Protein AF-A0A957ZHI7-F1 (afdb_monomer)

Sequence (150 aa):
YVQADDNAMVMLQFANGAQGLIHASTVAREATPFGQIHELDLHGDGGTLHARVDWASEQRVYGARAGDNALHDLPIPDDIWNGARHDTVHNTYRDVFRTQETMTRQWVSAIARGEPVRPDFADGATIQRVMDAAKLSHATRRWVAVDEIG

pLDDT: mean 95.57, std 3.26, range [71.62, 98.5]

Foldseek 3Di:
DPDDDQKDWDWDQDPVRDIDIDIDGNPPADPAPVRDKDKDWDDDPQWIWIFIDSLWADGFIWIDGVPDPDIGTDDDDVVVQVPQDVPGSPSSVCCCVPPDCDDPNVVVVCVVVVHDDPPDVVVVVLVVLVVVQRVVCVVVVDHGDSVVRD

Secondary structure (DSSP, 8-state):
-PPPPSEEEEEEE-TTS-EEEEEEESSS---STTS--EEEEEEETTEEEEEEE-SSS-EEEEEEETT-SS-EE-PPPHHHHTT---SSHHHHHHHHHHHSS-HHHHHHHHHHHT---SS-HHHHHHHHHHHHHHHHHHHHTS---GGG--

Radius of gyration: 18.81 Å; Cα contacts (8 Å, |Δi|>4): 178; chains: 1; bounding box: 40×46×45 Å

Nearest PDB structures (foldseek):
  8hq2-assembly2_E  TM=4.585E-01  e=2.453E+00  Homo sapiens
  3qqz-assembly1_A  TM=3.579E-01  e=2.933E+00  Escherichia coli ABU 83972
  5y2z-assembly3_F  TM=4.310E-01  e=5.641E+00  Homo sapiens
  3g0d-assembly1_B  TM=3.462E-01  e=5.987E+00  Homo sapiens

Structure (mmCIF, N/CA/C/O backbone):
data_AF-A0A957ZHI7-F1
#
_entry.id   AF-A0A957ZHI7-F1
#
loop_
_atom_site.group_PDB
_atom_site.id
_atom_site.type_symbol
_atom_site.label_atom_id
_atom_site.label_alt_id
_atom_site.label_comp_id
_atom_site.label_asym_id
_atom_site.label_entity_id
_atom_site.label_seq_id
_atom_site.pdbx_PDB_ins_code
_atom_site.Cartn_x
_atom_site.Cartn_y
_atom_site.Cartn_z
_atom_site.occupancy
_atom_site.B_iso_or_equiv
_atom_site.auth_seq_id
_atom_site.auth_comp_id
_atom_site.auth_asym_id
_atom_site.auth_atom_id
_atom_site.pdbx_PDB_model_num
ATOM 1 N N . TYR A 1 1 ? 4.126 17.158 22.376 1.00 71.62 1 TYR A N 1
ATOM 2 C CA . TYR A 1 1 ? 3.661 16.209 21.346 1.00 71.62 1 TYR A CA 1
ATOM 3 C C . TYR A 1 1 ? 3.166 14.962 22.061 1.00 71.62 1 TYR A C 1
ATOM 5 O O . TYR A 1 1 ? 3.742 14.633 23.092 1.00 71.62 1 TYR A O 1
ATOM 13 N N . VAL A 1 2 ? 2.086 14.335 21.590 1.00 84.50 2 VAL A N 1
ATOM 14 C CA . VAL A 1 2 ? 1.615 13.057 22.150 1.00 84.50 2 VAL A CA 1
ATOM 15 C C . VAL A 1 2 ? 2.526 11.966 21.605 1.00 84.50 2 VAL A C 1
ATOM 17 O O . VAL A 1 2 ? 2.659 11.860 20.392 1.00 84.50 2 VAL A O 1
ATOM 20 N N . GLN A 1 3 ? 3.184 11.207 22.480 1.00 87.06 3 GLN A N 1
ATOM 21 C CA . GLN A 1 3 ? 4.050 10.110 22.053 1.00 87.06 3 GLN A CA 1
ATOM 22 C C . GLN A 1 3 ? 3.232 9.086 21.252 1.00 87.06 3 GLN A C 1
ATOM 24 O O . GLN A 1 3 ? 2.156 8.682 21.688 1.00 87.06 3 GLN A O 1
ATOM 29 N N . ALA A 1 4 ? 3.740 8.720 20.077 1.00 89.00 4 ALA A N 1
ATOM 30 C CA . ALA A 1 4 ? 3.180 7.681 19.220 1.00 89.00 4 ALA A CA 1
ATOM 31 C C . ALA A 1 4 ? 4.026 6.403 19.329 1.00 89.00 4 ALA A C 1
ATOM 33 O O . ALA A 1 4 ? 5.108 6.429 19.919 1.00 89.00 4 ALA A O 1
ATOM 34 N N . ASP A 1 5 ? 3.528 5.307 18.763 1.00 92.56 5 ASP A N 1
ATOM 35 C CA . ASP A 1 5 ? 4.241 4.033 18.736 1.00 92.56 5 ASP A CA 1
ATOM 36 C C . ASP A 1 5 ? 5.454 4.089 17.793 1.00 92.56 5 ASP A C 1
ATOM 38 O O . ASP A 1 5 ? 5.367 4.600 16.675 1.00 92.56 5 ASP A O 1
ATOM 42 N N . ASP A 1 6 ? 6.579 3.517 18.227 1.00 96.06 6 ASP A N 1
ATOM 43 C CA . ASP A 1 6 ? 7.786 3.367 17.400 1.00 96.06 6 ASP A CA 1
ATOM 44 C C . ASP A 1 6 ? 7.689 2.164 16.442 1.00 96.06 6 ASP A C 1
ATOM 46 O O . ASP A 1 6 ? 8.387 2.088 15.429 1.00 96.06 6 ASP A O 1
ATOM 50 N N . ASN A 1 7 ? 6.840 1.188 16.778 1.00 96.19 7 ASN A N 1
ATOM 51 C CA . ASN A 1 7 ? 6.574 -0.003 15.978 1.00 96.19 7 ASN A CA 1
ATOM 52 C C . ASN A 1 7 ? 5.142 -0.504 16.198 1.00 96.19 7 ASN A C 1
ATOM 54 O O . ASN A 1 7 ? 4.578 -0.331 17.278 1.00 96.19 7 ASN A O 1
ATOM 58 N N . ALA A 1 8 ? 4.582 -1.168 15.191 1.00 96.94 8 ALA A N 1
ATOM 59 C CA . ALA A 1 8 ? 3.291 -1.833 15.281 1.00 96.94 8 ALA A CA 1
ATOM 60 C C . ALA A 1 8 ? 3.287 -3.125 14.459 1.00 96.94 8 ALA A C 1
ATOM 62 O O . ALA A 1 8 ? 3.727 -3.140 13.310 1.00 96.94 8 ALA A O 1
ATOM 63 N N . MET A 1 9 ? 2.740 -4.192 15.043 1.00 97.94 9 MET A N 1
ATOM 64 C CA . MET A 1 9 ? 2.454 -5.460 14.371 1.00 97.94 9 MET A CA 1
ATOM 65 C C . MET A 1 9 ? 0.958 -5.741 14.480 1.00 97.94 9 MET A C 1
ATOM 67 O O . MET A 1 9 ? 0.426 -5.859 15.585 1.00 97.94 9 MET A O 1
ATOM 71 N N . VAL A 1 10 ? 0.278 -5.845 13.343 1.00 98.12 10 VAL A N 1
ATOM 72 C CA . VAL A 1 10 ? -1.173 -6.042 13.278 1.00 98.12 10 VAL A CA 1
ATOM 73 C C . VAL A 1 10 ? -1.471 -7.303 12.483 1.00 98.12 10 VAL A C 1
ATOM 75 O O . VAL A 1 10 ? -1.182 -7.372 11.291 1.00 98.12 10 VAL A O 1
ATOM 78 N N . MET A 1 11 ? -2.063 -8.297 13.144 1.00 98.31 11 MET A N 1
ATOM 79 C CA . MET A 1 11 ? -2.622 -9.471 12.473 1.00 98.31 11 MET A CA 1
ATOM 80 C C . MET A 1 11 ? -4.047 -9.174 12.013 1.00 98.31 11 MET A C 1
ATOM 82 O O . MET A 1 11 ? -4.827 -8.564 12.744 1.00 98.31 11 MET A O 1
ATOM 86 N N . LEU A 1 12 ? -4.386 -9.625 10.811 1.00 97.31 12 LEU A N 1
ATOM 87 C CA . LEU A 1 12 ? -5.651 -9.334 10.149 1.00 97.31 12 LEU A CA 1
ATOM 88 C C . LEU A 1 12 ? -6.290 -10.615 9.620 1.00 97.31 12 LEU A C 1
ATOM 90 O O . LEU A 1 12 ? -5.598 -11.523 9.155 1.00 97.31 12 LEU A O 1
ATOM 94 N N . GLN A 1 13 ? -7.620 -10.637 9.622 1.00 98.12 13 GLN A N 1
ATOM 95 C CA . GLN A 1 13 ? -8.411 -11.536 8.793 1.00 98.12 13 GLN A CA 1
ATOM 96 C C . GLN A 1 13 ? -9.209 -10.689 7.802 1.00 98.12 13 GLN A C 1
ATOM 98 O O . GLN A 1 13 ? -9.976 -9.812 8.194 1.00 98.12 13 GLN A O 1
ATOM 103 N N . PHE A 1 14 ? -8.999 -10.932 6.514 1.00 97.25 14 PHE A N 1
ATOM 104 C CA . PHE A 1 14 ? -9.717 -10.259 5.442 1.00 97.25 14 PHE A CA 1
ATOM 105 C C . PHE A 1 14 ? -11.123 -10.849 5.291 1.00 97.25 14 PHE A C 1
ATOM 107 O O . PHE A 1 14 ? -11.353 -12.024 5.576 1.00 97.25 14 PHE A O 1
ATOM 114 N N . ALA A 1 15 ? -12.063 -10.056 4.770 1.00 96.88 15 ALA A N 1
ATOM 115 C CA . ALA A 1 15 ? -13.446 -10.491 4.550 1.00 96.88 15 ALA A CA 1
ATOM 116 C C . ALA A 1 15 ? -13.567 -11.717 3.619 1.00 96.88 15 ALA A C 1
ATOM 118 O O . ALA A 1 15 ? -14.525 -12.476 3.716 1.00 96.88 15 ALA A O 1
ATOM 119 N N . ASN A 1 16 ? -12.584 -11.934 2.738 1.00 97.00 16 ASN A N 1
ATOM 120 C CA . ASN A 1 16 ? -12.505 -13.104 1.858 1.00 97.00 16 ASN A CA 1
ATOM 121 C C . ASN A 1 16 ? -11.892 -14.352 2.532 1.00 97.00 16 ASN A C 1
ATOM 123 O O . ASN A 1 16 ? -11.690 -15.362 1.864 1.00 97.00 16 ASN A O 1
ATOM 127 N N . GLY A 1 17 ? -11.567 -14.287 3.826 1.00 97.44 17 GLY A N 1
ATOM 128 C CA . GLY A 1 17 ? -10.981 -15.382 4.599 1.00 97.44 17 GLY A CA 1
ATOM 129 C C . GLY A 1 17 ? -9.451 -15.438 4.592 1.00 97.44 17 GLY A C 1
ATOM 130 O O . GLY A 1 17 ? -8.892 -16.200 5.381 1.00 97.44 17 GLY A O 1
ATOM 131 N N . ALA A 1 18 ? -8.768 -14.629 3.773 1.00 98.19 18 ALA A N 1
ATOM 132 C CA . ALA A 1 18 ? -7.311 -14.534 3.814 1.00 98.19 18 ALA A CA 1
ATOM 133 C C . ALA A 1 18 ? -6.831 -13.989 5.170 1.00 98.19 18 ALA A C 1
ATOM 135 O O . ALA A 1 18 ? -7.549 -13.267 5.866 1.00 98.19 18 ALA A O 1
ATOM 136 N N . GLN A 1 19 ? -5.595 -14.311 5.535 1.00 98.25 19 GLN A N 1
ATOM 137 C CA . GLN A 1 19 ? -4.944 -13.811 6.745 1.00 98.25 19 GLN A CA 1
ATOM 138 C C . GLN A 1 19 ? -3.757 -12.932 6.363 1.00 98.25 19 GLN A C 1
ATOM 140 O O . GLN A 1 19 ? -3.154 -13.127 5.309 1.00 98.25 19 GLN A O 1
ATOM 145 N N . GLY A 1 20 ? -3.426 -11.962 7.210 1.00 97.88 20 GLY A N 1
ATOM 146 C CA . GLY A 1 20 ? -2.312 -11.054 6.958 1.00 97.88 20 GLY A CA 1
ATOM 147 C C . GLY A 1 20 ? -1.620 -10.583 8.226 1.00 97.88 20 GLY A C 1
ATOM 148 O O . GLY A 1 20 ? -2.182 -10.636 9.320 1.00 97.88 20 GLY A O 1
ATOM 149 N N . LEU A 1 21 ? -0.398 -10.089 8.043 1.00 98.19 21 LEU A N 1
ATOM 150 C CA . LEU A 1 21 ? 0.387 -9.381 9.043 1.00 98.19 21 LEU A CA 1
ATOM 151 C C . LEU A 1 21 ? 0.873 -8.073 8.419 1.00 98.19 21 LEU A C 1
ATOM 153 O O . LEU A 1 21 ? 1.478 -8.085 7.351 1.00 98.19 21 LEU A O 1
ATOM 157 N N . ILE A 1 22 ? 0.636 -6.960 9.102 1.00 97.81 22 ILE A N 1
ATOM 158 C CA . ILE A 1 22 ? 1.257 -5.675 8.785 1.00 97.81 22 ILE A CA 1
ATOM 159 C C . ILE A 1 22 ? 2.268 -5.375 9.883 1.00 97.81 22 ILE A C 1
ATOM 161 O O . ILE A 1 22 ? 1.916 -5.387 11.062 1.00 97.81 22 ILE A O 1
ATOM 165 N N . HIS A 1 23 ? 3.508 -5.090 9.496 1.00 97.69 23 HIS A N 1
ATOM 166 C CA . HIS A 1 23 ? 4.543 -4.603 10.396 1.00 97.69 23 HIS A CA 1
ATOM 167 C C . HIS A 1 23 ? 5.057 -3.257 9.892 1.00 97.69 23 HIS A C 1
ATOM 169 O O . HIS A 1 23 ? 5.464 -3.134 8.739 1.00 97.69 23 HIS A O 1
ATOM 175 N N . ALA A 1 24 ? 5.032 -2.255 10.764 1.00 96.88 24 ALA A N 1
ATOM 176 C CA . ALA A 1 24 ? 5.607 -0.943 10.510 1.00 96.88 24 ALA A CA 1
ATOM 177 C C . ALA A 1 24 ? 6.515 -0.561 11.678 1.00 96.88 24 ALA A C 1
ATOM 179 O O . ALA A 1 24 ? 6.163 -0.785 12.836 1.00 96.88 24 ALA A O 1
ATOM 180 N N . SER A 1 25 ? 7.678 0.014 11.380 1.00 96.81 25 SER A N 1
ATOM 181 C CA . SER A 1 25 ? 8.644 0.435 12.392 1.00 96.81 25 SER A CA 1
ATOM 182 C C . SER A 1 25 ? 9.405 1.669 11.932 1.00 96.81 25 SER A C 1
ATOM 184 O O . SER A 1 25 ? 9.838 1.744 10.785 1.00 96.81 25 SER A O 1
ATOM 186 N N . THR A 1 26 ? 9.585 2.625 12.840 1.00 94.94 26 THR A N 1
ATOM 187 C CA . THR A 1 26 ? 10.425 3.819 12.648 1.00 94.94 26 THR A CA 1
ATOM 188 C C . THR A 1 26 ? 11.804 3.666 13.294 1.00 94.94 26 THR A C 1
ATOM 190 O O . THR A 1 26 ? 12.656 4.542 13.159 1.00 94.94 26 THR A O 1
ATOM 193 N N . VAL A 1 27 ? 12.035 2.546 13.989 1.00 95.44 27 VAL A N 1
ATOM 194 C CA . VAL A 1 27 ? 13.269 2.245 14.736 1.00 95.44 27 VAL A CA 1
ATOM 195 C C . VAL A 1 27 ? 14.028 1.037 14.185 1.00 95.44 27 VAL A C 1
ATOM 197 O O . VAL A 1 27 ? 15.156 0.771 14.605 1.00 95.44 27 VAL A O 1
ATOM 200 N N . ALA A 1 28 ? 13.444 0.308 13.231 1.00 95.06 28 ALA A N 1
ATOM 201 C CA . ALA A 1 28 ? 14.147 -0.713 12.466 1.00 95.06 28 ALA A CA 1
ATOM 202 C C . ALA A 1 28 ? 15.102 -0.035 11.472 1.00 95.06 28 ALA A C 1
ATOM 204 O O . ALA A 1 28 ? 14.678 0.674 10.563 1.00 95.06 28 ALA A O 1
ATOM 205 N N . ARG A 1 29 ? 16.410 -0.219 11.676 1.00 94.25 29 ARG A N 1
ATOM 206 C CA . ARG A 1 29 ? 17.436 0.406 10.839 1.00 94.25 29 ARG A CA 1
ATOM 207 C C . ARG A 1 29 ? 17.601 -0.352 9.529 1.00 94.25 29 ARG A C 1
ATOM 209 O O . ARG A 1 29 ? 18.071 -1.486 9.542 1.00 94.25 29 ARG A O 1
ATOM 216 N N . GLU A 1 30 ? 17.412 0.356 8.424 1.00 95.19 30 GLU A N 1
ATOM 217 C CA . GLU A 1 30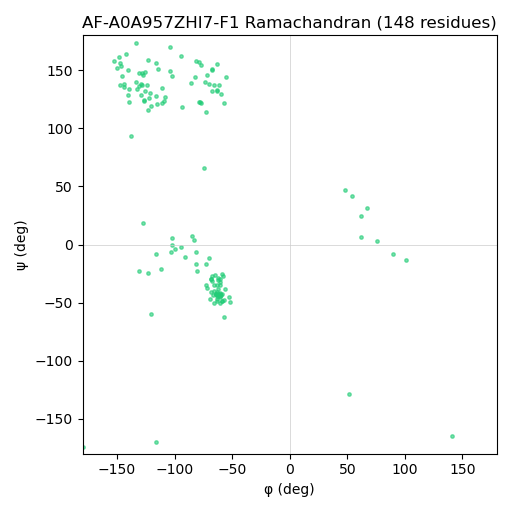 ? 17.767 -0.122 7.092 1.00 95.19 30 GLU A CA 1
ATOM 218 C C . GLU A 1 30 ? 19.066 0.504 6.582 1.00 95.19 30 GLU A C 1
ATOM 220 O O . GLU A 1 30 ? 19.390 1.659 6.867 1.00 95.19 30 GLU A O 1
ATOM 225 N N . ALA A 1 31 ? 19.842 -0.278 5.832 1.00 92.69 31 ALA A N 1
ATOM 226 C CA . ALA A 1 31 ? 21.116 0.162 5.255 1.00 92.69 31 ALA A CA 1
ATOM 227 C C . ALA A 1 31 ? 20.952 0.890 3.906 1.00 92.69 31 ALA A C 1
ATOM 229 O O . ALA A 1 31 ? 21.943 1.171 3.232 1.00 92.69 31 ALA A O 1
ATOM 230 N N . THR A 1 32 ? 19.715 1.175 3.497 1.00 93.50 32 THR A N 1
ATOM 231 C CA . THR A 1 32 ? 19.398 1.807 2.213 1.00 93.50 32 THR A CA 1
ATOM 232 C C . THR A 1 32 ? 19.649 3.316 2.263 1.00 93.50 32 THR A C 1
ATOM 234 O O . THR A 1 32 ? 19.621 3.907 3.346 1.00 93.50 32 THR A O 1
ATOM 237 N N . PRO A 1 33 ? 19.863 3.993 1.118 1.00 92.38 33 PRO A N 1
ATOM 238 C CA . PRO A 1 33 ? 20.095 5.441 1.094 1.00 92.38 33 PRO A CA 1
ATOM 239 C C . PRO A 1 33 ? 18.972 6.281 1.721 1.00 92.38 33 PRO A C 1
ATOM 241 O O . PRO A 1 33 ? 19.237 7.375 2.214 1.00 92.38 33 PRO A O 1
ATOM 244 N N . PHE A 1 34 ? 17.736 5.772 1.722 1.00 91.19 34 PHE A N 1
ATOM 245 C CA . PHE A 1 34 ? 16.583 6.419 2.356 1.00 91.19 34 PHE A CA 1
ATOM 246 C C . PHE A 1 34 ? 16.312 5.931 3.786 1.00 91.19 34 PHE A C 1
ATOM 248 O O . PHE A 1 34 ? 15.392 6.434 4.423 1.00 91.19 34 PHE A O 1
ATOM 255 N N . GLY A 1 35 ? 17.082 4.963 4.297 1.00 94.31 35 GLY A N 1
ATOM 256 C CA . GLY A 1 35 ? 16.868 4.379 5.623 1.00 94.31 35 GLY A CA 1
ATOM 257 C C . GLY A 1 35 ? 15.516 3.675 5.773 1.00 94.31 35 GLY A C 1
ATOM 258 O O . GLY A 1 35 ? 15.017 3.568 6.888 1.00 94.31 35 GLY A O 1
ATOM 259 N N . GLN A 1 36 ? 14.921 3.224 4.665 1.00 94.62 36 GLN A N 1
ATOM 260 C CA . GLN A 1 36 ? 13.610 2.576 4.626 1.00 94.62 36 GLN A CA 1
ATOM 261 C C . GLN A 1 36 ? 13.555 1.502 3.539 1.00 94.62 36 GLN A C 1
ATOM 263 O O . GLN A 1 36 ? 14.263 1.591 2.529 1.00 94.62 36 GLN A O 1
ATOM 268 N N . ILE A 1 37 ? 12.679 0.520 3.745 1.00 96.62 37 ILE A N 1
ATOM 269 C CA . ILE A 1 37 ? 12.325 -0.531 2.789 1.00 96.62 37 ILE A CA 1
ATOM 270 C C . ILE A 1 37 ? 10.843 -0.834 2.958 1.00 96.62 37 ILE A C 1
ATOM 272 O O . ILE A 1 37 ? 10.358 -0.906 4.086 1.00 96.62 37 ILE A O 1
ATOM 276 N N . HIS A 1 38 ? 10.130 -1.013 1.848 1.00 97.12 38 HIS A N 1
ATOM 277 C CA . HIS A 1 38 ? 8.786 -1.583 1.866 1.00 97.12 38 HIS A CA 1
ATOM 278 C C . HIS A 1 38 ? 8.811 -2.964 1.220 1.00 97.12 38 HIS A C 1
ATOM 280 O O . HIS A 1 38 ? 9.380 -3.134 0.138 1.00 97.12 38 HIS A O 1
ATOM 286 N N . GLU A 1 39 ? 8.158 -3.918 1.876 1.00 97.88 39 GLU A N 1
ATOM 287 C CA . GLU A 1 39 ? 8.018 -5.292 1.406 1.00 97.88 39 GLU A CA 1
ATOM 288 C C . GLU A 1 39 ? 6.555 -5.722 1.432 1.00 97.88 39 GLU A C 1
ATOM 290 O O . GLU A 1 39 ? 5.775 -5.283 2.281 1.00 97.88 39 GLU A O 1
ATOM 295 N N . LEU A 1 40 ? 6.190 -6.576 0.483 1.00 97.94 40 LEU A N 1
ATOM 296 C CA . LEU A 1 40 ? 4.882 -7.204 0.394 1.00 97.94 40 LEU A CA 1
ATOM 297 C C . LEU A 1 40 ? 5.071 -8.657 -0.023 1.00 97.94 40 LEU A C 1
ATOM 299 O O . LEU A 1 40 ? 5.578 -8.913 -1.113 1.00 97.94 40 LEU A O 1
ATOM 303 N N . ASP A 1 41 ? 4.568 -9.571 0.798 1.00 98.31 41 ASP A N 1
ATOM 304 C CA . ASP A 1 41 ? 4.547 -11.000 0.509 1.00 98.31 41 ASP A CA 1
ATOM 305 C C . ASP A 1 41 ? 3.100 -11.485 0.400 1.00 98.31 41 ASP A C 1
ATOM 307 O O . ASP A 1 41 ? 2.275 -11.251 1.286 1.00 98.31 41 ASP A O 1
ATOM 311 N N . LEU A 1 42 ? 2.783 -12.167 -0.699 1.00 98.19 42 LEU A N 1
ATOM 312 C CA . LEU A 1 42 ? 1.473 -12.745 -0.974 1.00 98.19 42 LEU A CA 1
ATOM 313 C C . LEU A 1 42 ? 1.623 -14.232 -1.274 1.00 98.19 42 LEU A C 1
ATOM 315 O O . LEU A 1 42 ? 2.427 -14.638 -2.113 1.00 98.19 42 LEU A O 1
ATOM 319 N N . HIS A 1 43 ? 0.792 -15.040 -0.623 1.00 98.12 43 HIS A N 1
ATOM 320 C CA . HIS A 1 43 ? 0.779 -16.488 -0.778 1.00 98.12 43 HIS A CA 1
ATOM 321 C C . HIS A 1 43 ? -0.634 -16.946 -1.126 1.00 98.12 43 HIS A C 1
ATOM 323 O O . HIS A 1 43 ? -1.583 -16.666 -0.393 1.00 98.12 43 HIS A O 1
ATOM 329 N N . GLY A 1 44 ? -0.763 -17.652 -2.244 1.00 97.62 44 GLY A N 1
ATOM 330 C CA . GLY A 1 44 ? -2.006 -18.256 -2.700 1.00 97.62 44 GLY A CA 1
ATOM 331 C C . GLY A 1 44 ? -1.795 -19.699 -3.141 1.00 97.62 44 GLY A C 1
ATOM 332 O O . GLY A 1 44 ? -0.674 -20.195 -3.235 1.00 97.62 44 GLY A O 1
ATOM 333 N N . ASP A 1 45 ? -2.893 -20.374 -3.451 1.00 97.62 45 ASP A N 1
ATOM 334 C CA . ASP A 1 45 ? -2.895 -21.724 -4.016 1.00 97.62 45 ASP A CA 1
ATOM 335 C C . ASP A 1 45 ? -2.165 -21.805 -5.369 1.00 97.62 45 ASP A C 1
ATOM 337 O O . ASP A 1 45 ? -1.530 -22.811 -5.675 1.00 97.62 45 ASP A O 1
ATOM 341 N N . GLY A 1 46 ? -2.211 -20.730 -6.161 1.00 97.94 46 GLY A N 1
ATOM 342 C CA . GLY A 1 46 ? -1.531 -20.629 -7.453 1.00 97.94 46 GLY A CA 1
ATOM 343 C C . GLY A 1 46 ? -0.041 -20.268 -7.399 1.00 97.94 46 GLY A C 1
ATOM 344 O O . GLY A 1 46 ? 0.604 -20.272 -8.454 1.00 97.94 46 GLY A O 1
ATOM 345 N N . GLY A 1 47 ? 0.511 -19.944 -6.224 1.00 98.00 47 GLY A N 1
ATOM 346 C CA . GLY A 1 47 ? 1.910 -19.540 -6.073 1.00 98.00 47 GLY A CA 1
ATOM 347 C C . GLY A 1 47 ? 2.147 -18.414 -5.065 1.00 98.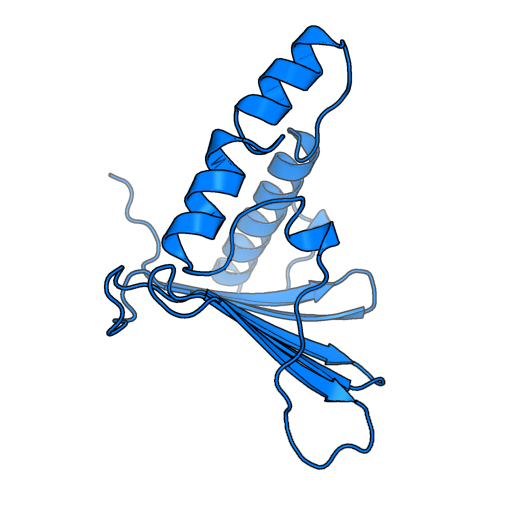00 47 GLY A C 1
ATOM 348 O O . GLY A 1 47 ? 1.283 -18.084 -4.251 1.00 98.00 47 GLY A O 1
ATOM 349 N N . THR A 1 48 ? 3.333 -17.814 -5.134 1.00 98.25 48 THR A N 1
ATOM 350 C CA . THR A 1 48 ? 3.762 -16.716 -4.260 1.00 98.25 48 THR A CA 1
ATOM 351 C C . THR A 1 48 ? 4.223 -15.506 -5.062 1.00 98.25 48 THR A C 1
ATOM 353 O O . THR A 1 48 ? 4.757 -15.637 -6.167 1.00 98.25 48 THR A O 1
ATOM 356 N N . LEU A 1 49 ? 4.017 -14.320 -4.496 1.00 98.31 49 LEU A N 1
ATOM 357 C CA . LEU A 1 49 ? 4.471 -13.047 -5.040 1.00 98.31 49 LEU A CA 1
ATOM 358 C C . LEU A 1 49 ? 5.133 -12.235 -3.931 1.00 98.31 49 LEU A C 1
ATOM 360 O O . LEU A 1 49 ? 4.571 -12.092 -2.850 1.00 98.31 49 LEU A O 1
ATOM 364 N N . HIS A 1 50 ? 6.288 -11.671 -4.238 1.00 98.50 50 HIS A N 1
ATOM 365 C CA . HIS A 1 50 ? 7.069 -10.805 -3.375 1.00 98.50 50 HIS A CA 1
ATOM 366 C C . HIS A 1 50 ? 7.307 -9.484 -4.100 1.00 98.50 50 HIS A C 1
ATOM 368 O O . HIS A 1 50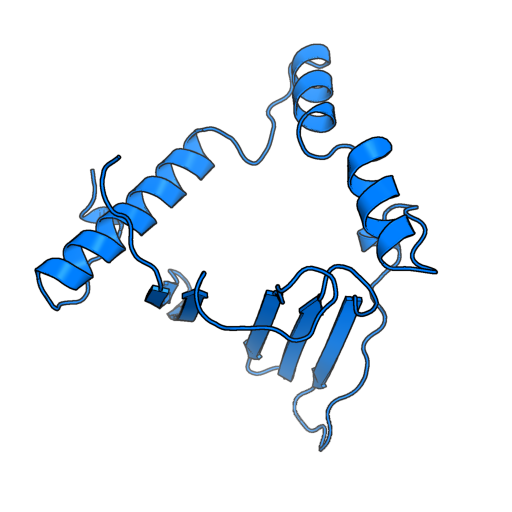 ? 7.635 -9.475 -5.291 1.00 98.50 50 HIS A O 1
ATOM 374 N N . ALA A 1 51 ? 7.170 -8.370 -3.393 1.00 97.81 51 ALA A N 1
ATOM 375 C CA . ALA A 1 51 ? 7.553 -7.053 -3.880 1.00 97.81 51 ALA A CA 1
ATOM 376 C C . ALA A 1 51 ? 8.449 -6.362 -2.856 1.00 97.81 51 ALA A C 1
ATOM 378 O O . ALA A 1 51 ? 8.165 -6.402 -1.662 1.00 97.81 51 ALA A O 1
ATOM 379 N N . ARG A 1 52 ? 9.516 -5.717 -3.331 1.00 97.06 52 ARG A N 1
ATOM 380 C CA . ARG A 1 52 ? 10.481 -4.998 -2.496 1.00 97.06 52 ARG A CA 1
ATOM 381 C C . ARG A 1 52 ? 10.898 -3.692 -3.159 1.00 97.06 52 ARG A C 1
ATOM 383 O O . ARG A 1 52 ? 11.202 -3.666 -4.354 1.00 97.06 52 ARG A O 1
ATOM 390 N N . VAL A 1 53 ? 10.908 -2.611 -2.381 1.00 95.88 53 VAL A N 1
ATOM 391 C CA . VAL A 1 53 ? 11.360 -1.287 -2.827 1.00 95.88 53 VAL A CA 1
ATOM 392 C C . VAL A 1 53 ? 12.150 -0.572 -1.733 1.00 95.88 53 VAL A C 1
ATOM 394 O O . VAL A 1 53 ? 11.689 -0.445 -0.599 1.00 95.88 53 VAL A O 1
ATOM 397 N N . ASP A 1 54 ? 13.339 -0.081 -2.084 1.00 95.31 54 ASP A N 1
ATOM 398 C CA . ASP A 1 54 ? 14.213 0.718 -1.203 1.00 95.31 54 ASP A CA 1
ATOM 399 C C . ASP A 1 54 ? 14.167 2.226 -1.520 1.00 95.31 54 ASP A C 1
ATOM 401 O O . ASP A 1 54 ? 14.863 3.028 -0.892 1.00 95.31 54 ASP A O 1
ATOM 405 N N . TRP A 1 55 ? 13.370 2.600 -2.527 1.00 92.94 55 TRP A N 1
ATOM 406 C CA . TRP A 1 55 ? 13.239 3.947 -3.087 1.00 92.94 55 TRP A CA 1
ATOM 407 C C . TRP A 1 55 ? 14.518 4.537 -3.706 1.00 92.94 55 TRP A C 1
ATOM 409 O O . TRP A 1 55 ? 14.505 5.689 -4.132 1.00 92.94 55 TRP A O 1
ATOM 419 N N . ALA A 1 56 ? 15.602 3.770 -3.817 1.00 93.62 56 ALA A N 1
ATOM 420 C CA . ALA A 1 56 ? 16.891 4.204 -4.349 1.00 93.62 56 ALA A CA 1
ATOM 421 C C . ALA A 1 56 ? 17.331 3.397 -5.575 1.00 93.62 56 ALA A C 1
ATOM 423 O O . ALA A 1 56 ? 17.550 3.970 -6.644 1.00 93.62 56 ALA A O 1
ATOM 424 N N . SER A 1 57 ? 17.486 2.085 -5.419 1.00 93.06 57 SER A N 1
ATOM 425 C CA . SER A 1 57 ? 18.088 1.198 -6.418 1.00 93.06 57 SER A CA 1
ATOM 426 C C . SER A 1 57 ? 17.277 -0.058 -6.708 1.00 93.06 57 SER A C 1
ATOM 428 O O . SER A 1 57 ? 17.403 -0.620 -7.792 1.00 93.06 57 SER A O 1
ATOM 430 N N . GLU A 1 58 ? 16.416 -0.469 -5.785 1.00 93.94 58 GLU A N 1
ATOM 431 C CA . GLU A 1 58 ? 15.605 -1.668 -5.886 1.00 93.94 58 GLU A CA 1
ATOM 432 C C . GLU A 1 58 ? 14.129 -1.294 -6.066 1.00 93.94 58 GLU A C 1
ATOM 434 O O . GLU A 1 58 ? 13.533 -0.602 -5.241 1.00 93.94 58 GLU A O 1
ATOM 439 N N . GLN A 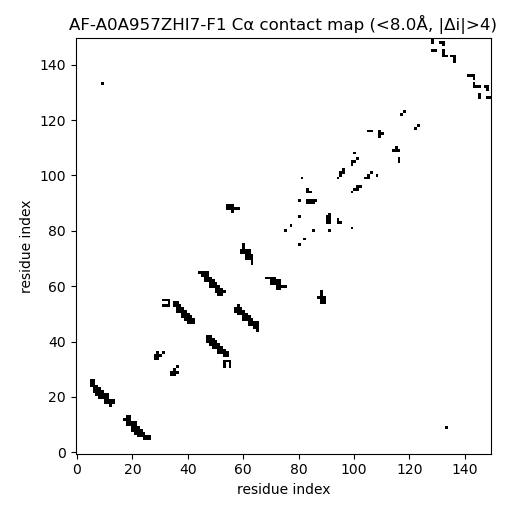1 59 ? 13.546 -1.772 -7.165 1.00 94.25 59 GLN A N 1
ATOM 440 C CA . GLN A 1 59 ? 12.104 -1.858 -7.400 1.00 94.25 59 GLN A CA 1
ATOM 441 C C . GLN A 1 59 ? 11.853 -3.220 -8.047 1.00 94.25 59 GLN A C 1
ATOM 443 O O . GLN A 1 59 ? 12.061 -3.411 -9.245 1.00 94.25 59 GLN A O 1
ATOM 448 N N . ARG A 1 60 ? 11.536 -4.222 -7.232 1.00 95.44 60 ARG A N 1
ATOM 449 C CA . ARG A 1 60 ? 11.582 -5.616 -7.676 1.00 95.44 60 ARG A CA 1
ATOM 450 C C . ARG A 1 60 ? 10.300 -6.338 -7.322 1.00 95.44 60 ARG A C 1
ATOM 452 O O . ARG A 1 60 ? 9.807 -6.225 -6.203 1.00 95.44 60 ARG A O 1
ATOM 459 N N . VAL A 1 61 ? 9.810 -7.117 -8.279 1.00 97.69 61 VAL A N 1
ATOM 460 C CA . VAL A 1 61 ? 8.749 -8.100 -8.082 1.00 97.69 61 VAL A CA 1
ATOM 461 C C . VAL A 1 61 ? 9.308 -9.460 -8.478 1.00 97.69 61 VAL A C 1
ATOM 463 O O . VAL A 1 61 ? 9.933 -9.603 -9.527 1.00 97.69 61 VAL A O 1
ATOM 466 N N . TYR A 1 62 ? 9.134 -10.451 -7.617 1.00 98.38 62 TYR A N 1
ATOM 467 C CA . TYR A 1 62 ? 9.632 -11.804 -7.831 1.00 98.38 62 TYR A CA 1
ATOM 468 C C . TYR A 1 62 ? 8.684 -12.812 -7.186 1.00 98.38 62 TYR A C 1
ATOM 470 O O . TYR A 1 62 ? 7.911 -12.468 -6.299 1.00 98.38 62 TYR A O 1
ATOM 478 N N . GLY A 1 63 ? 8.678 -14.052 -7.650 1.00 98.38 63 GLY A N 1
ATOM 479 C CA . GLY A 1 63 ? 7.690 -15.026 -7.201 1.00 98.38 63 GLY A CA 1
ATOM 480 C C . GLY A 1 63 ? 7.860 -16.388 -7.845 1.00 98.38 63 GLY A C 1
ATOM 481 O O . GLY A 1 63 ? 8.821 -16.628 -8.573 1.00 98.38 63 GLY A O 1
ATOM 482 N N . ALA A 1 64 ? 6.916 -17.275 -7.570 1.00 98.44 64 ALA A N 1
ATOM 483 C CA . ALA A 1 64 ? 6.891 -18.637 -8.084 1.00 98.44 64 ALA A CA 1
ATOM 484 C C . ALA A 1 64 ? 5.446 -19.068 -8.330 1.00 98.44 64 ALA A C 1
ATOM 486 O O . ALA A 1 64 ? 4.547 -18.700 -7.571 1.00 98.44 64 ALA A O 1
ATOM 487 N N . ARG A 1 65 ? 5.204 -19.862 -9.373 1.00 98.25 65 ARG A N 1
ATOM 488 C CA . ARG A 1 65 ? 3.933 -20.571 -9.555 1.00 98.25 65 ARG A CA 1
ATOM 489 C C . ARG A 1 65 ? 3.920 -21.842 -8.711 1.00 98.25 65 ARG A C 1
ATOM 491 O O . ARG A 1 65 ? 4.962 -22.389 -8.357 1.00 98.25 65 ARG A O 1
ATOM 498 N N . ALA A 1 66 ? 2.727 -22.348 -8.410 1.00 97.50 66 ALA A N 1
ATOM 499 C CA . ALA A 1 66 ? 2.587 -23.663 -7.795 1.00 97.50 66 ALA A CA 1
ATOM 500 C C . ALA A 1 66 ? 3.260 -24.742 -8.668 1.00 97.50 66 ALA A C 1
ATOM 502 O O . ALA A 1 66 ? 2.910 -24.909 -9.836 1.00 97.50 66 ALA A O 1
ATOM 503 N N . GLY A 1 67 ? 4.220 -25.466 -8.089 1.00 96.75 67 GLY A N 1
ATOM 504 C CA . GLY A 1 67 ? 5.032 -26.473 -8.782 1.00 96.75 67 GLY A CA 1
ATOM 505 C C . GLY A 1 67 ? 6.436 -26.004 -9.176 1.00 96.75 67 GLY A C 1
ATOM 506 O O . GLY A 1 67 ? 7.277 -26.850 -9.482 1.00 96.75 67 GLY A O 1
ATOM 507 N N . ASP A 1 68 ? 6.720 -24.701 -9.115 1.00 97.38 68 ASP A N 1
ATOM 508 C CA . ASP A 1 68 ? 8.083 -24.197 -9.270 1.00 97.38 68 ASP A CA 1
ATOM 509 C C . ASP A 1 68 ? 8.919 -24.541 -8.027 1.00 97.38 68 ASP A C 1
ATOM 511 O O . ASP A 1 68 ? 8.434 -24.533 -6.895 1.00 97.38 68 ASP A O 1
ATOM 515 N N . ASN A 1 69 ? 10.209 -24.814 -8.236 1.00 95.44 69 ASN A N 1
ATOM 516 C CA . ASN A 1 69 ? 11.153 -25.146 -7.161 1.00 95.44 69 ASN A CA 1
ATOM 517 C C . ASN A 1 69 ? 12.073 -23.971 -6.785 1.00 95.44 69 ASN A C 1
ATOM 519 O O . ASN A 1 69 ? 13.020 -24.151 -6.018 1.00 95.44 69 ASN A O 1
ATOM 523 N N . ALA A 1 70 ? 11.846 -22.788 -7.357 1.00 97.00 70 ALA A N 1
ATOM 524 C CA . ALA A 1 70 ? 12.642 -21.593 -7.111 1.00 97.00 70 ALA A CA 1
ATOM 525 C C . ALA A 1 70 ? 11.810 -20.324 -7.328 1.00 97.00 70 ALA A C 1
ATOM 527 O O . ALA A 1 70 ? 10.811 -20.340 -8.041 1.00 97.00 70 ALA A O 1
ATOM 528 N N . LEU A 1 71 ? 12.253 -19.222 -6.723 1.00 97.81 71 LEU A N 1
ATOM 529 C CA . LEU A 1 71 ? 11.722 -17.892 -7.004 1.00 97.81 71 LEU A CA 1
ATOM 530 C C . LEU A 1 71 ? 12.381 -17.322 -8.263 1.00 97.81 71 LEU A C 1
ATOM 532 O O . LEU A 1 71 ? 13.580 -17.503 -8.491 1.00 97.81 71 LEU A O 1
ATOM 536 N N . HIS A 1 72 ? 11.602 -16.581 -9.039 1.00 97.81 72 HIS A N 1
ATOM 537 C CA . HIS A 1 72 ? 12.015 -15.963 -10.290 1.00 97.81 72 HIS A CA 1
ATOM 538 C C . HIS A 1 72 ? 11.684 -14.476 -10.288 1.00 97.81 72 HIS A C 1
ATOM 540 O O . HIS A 1 72 ? 10.657 -14.068 -9.747 1.00 97.81 72 HIS A O 1
ATOM 546 N N . ASP A 1 73 ? 12.535 -13.671 -10.923 1.00 97.75 73 ASP A N 1
ATOM 547 C CA . ASP A 1 73 ? 12.199 -12.280 -11.221 1.00 97.75 73 ASP A CA 1
ATOM 548 C C . ASP A 1 73 ? 11.006 -12.229 -12.167 1.00 97.75 73 ASP A C 1
ATOM 550 O O . ASP A 1 73 ? 10.969 -12.928 -13.182 1.00 97.75 73 ASP A O 1
ATOM 554 N N . LEU A 1 74 ? 10.031 -11.393 -11.824 1.00 96.75 74 LEU A N 1
ATOM 555 C CA . LEU A 1 74 ? 8.826 -11.214 -12.610 1.00 96.75 74 LEU A CA 1
ATOM 556 C C . LEU A 1 74 ? 8.871 -9.829 -13.260 1.00 96.75 74 LEU A C 1
ATOM 558 O O . LEU A 1 74 ? 8.997 -8.827 -12.550 1.00 96.75 74 LEU A O 1
ATOM 562 N N . PRO A 1 75 ? 8.771 -9.741 -14.597 1.00 94.06 75 PRO A N 1
ATOM 563 C CA . PRO A 1 75 ? 8.690 -8.448 -15.254 1.00 94.06 75 PRO A CA 1
ATOM 564 C C . PRO A 1 75 ? 7.415 -7.731 -14.802 1.00 94.06 75 PRO A C 1
ATOM 566 O O . PRO A 1 75 ? 6.334 -8.321 -14.787 1.00 94.06 75 PRO A O 1
ATOM 569 N N . ILE A 1 76 ? 7.547 -6.455 -14.443 1.00 93.25 76 ILE A N 1
ATOM 570 C CA . ILE A 1 76 ? 6.402 -5.594 -14.141 1.00 93.25 76 ILE A CA 1
ATOM 571 C C . ILE A 1 76 ? 5.782 -5.166 -15.481 1.00 93.25 76 ILE A C 1
ATOM 573 O O . ILE A 1 76 ? 6.504 -4.592 -16.301 1.00 93.25 76 ILE A O 1
ATOM 577 N N . PRO A 1 77 ? 4.488 -5.449 -15.723 1.00 93.44 77 PRO A N 1
ATOM 578 C CA . PRO A 1 77 ? 3.800 -5.075 -16.958 1.00 93.44 77 PRO A CA 1
ATOM 579 C C . PRO A 1 77 ? 3.864 -3.573 -17.294 1.00 93.44 77 PRO A C 1
ATOM 581 O O . PRO A 1 77 ? 3.788 -2.720 -16.409 1.00 93.44 77 PRO A O 1
ATOM 584 N N . ASP A 1 78 ? 3.962 -3.244 -18.588 1.00 92.25 78 ASP A N 1
ATOM 585 C CA . ASP A 1 78 ? 4.106 -1.860 -19.077 1.00 92.25 78 ASP A CA 1
ATOM 586 C C . ASP A 1 78 ? 2.919 -0.948 -18.735 1.00 92.25 78 ASP A C 1
ATOM 588 O O . ASP A 1 78 ? 3.085 0.263 -18.565 1.00 92.25 78 ASP A O 1
ATOM 592 N N . ASP A 1 79 ? 1.720 -1.512 -18.604 1.00 93.69 79 ASP A N 1
ATOM 593 C CA . ASP A 1 79 ? 0.515 -0.792 -18.195 1.00 93.69 79 ASP A CA 1
ATOM 594 C C . ASP A 1 79 ? 0.573 -0.340 -16.730 1.00 93.69 79 ASP A C 1
ATOM 596 O O . ASP A 1 79 ? 0.050 0.728 -16.412 1.00 93.69 79 ASP A O 1
ATOM 600 N N . ILE A 1 80 ? 1.279 -1.074 -15.861 1.00 92.31 80 ILE A N 1
ATOM 601 C CA . ILE A 1 80 ? 1.563 -0.631 -14.487 1.00 92.31 80 ILE A CA 1
ATOM 602 C C . ILE A 1 80 ? 2.517 0.565 -14.502 1.00 92.31 80 ILE A C 1
ATOM 604 O O . ILE A 1 80 ? 2.323 1.521 -13.750 1.00 92.31 80 ILE A O 1
ATOM 608 N N . TRP A 1 81 ? 3.531 0.551 -15.374 1.00 92.94 81 TRP A N 1
ATOM 609 C CA . TRP A 1 81 ? 4.434 1.694 -15.518 1.00 92.94 81 TRP A CA 1
ATOM 610 C C . TRP A 1 81 ? 3.735 2.916 -16.101 1.00 92.94 81 TRP A C 1
ATOM 612 O O . TRP A 1 81 ? 4.120 4.039 -15.778 1.00 92.94 81 TRP A O 1
ATOM 622 N N . ASN A 1 82 ? 2.726 2.717 -16.954 1.00 93.44 82 ASN A N 1
ATOM 623 C CA . ASN A 1 82 ? 1.924 3.777 -17.563 1.00 93.44 82 ASN A CA 1
ATOM 624 C C . ASN A 1 82 ? 2.800 4.903 -18.159 1.00 93.44 82 ASN A C 1
ATOM 626 O O . ASN A 1 82 ? 2.632 6.094 -17.882 1.00 93.44 82 ASN A O 1
ATOM 630 N N . GLY A 1 83 ? 3.826 4.499 -18.916 1.00 93.62 83 GLY A N 1
ATOM 631 C CA . GLY A 1 83 ? 4.783 5.399 -19.566 1.00 93.62 83 GLY A CA 1
ATOM 632 C C . GLY A 1 83 ? 5.842 6.035 -18.653 1.00 93.62 83 GLY A C 1
ATOM 633 O O . GLY A 1 83 ? 6.641 6.834 -19.143 1.00 93.62 83 GLY A O 1
ATOM 634 N N . ALA A 1 84 ? 5.887 5.709 -17.355 1.00 95.94 84 ALA A N 1
ATOM 635 C CA . ALA A 1 84 ? 6.992 6.121 -16.490 1.00 95.94 84 ALA A CA 1
ATOM 636 C C . ALA A 1 84 ? 8.299 5.445 -16.915 1.00 95.94 84 ALA A C 1
ATOM 638 O O . ALA A 1 84 ? 8.350 4.239 -17.177 1.00 95.94 84 ALA A O 1
ATOM 639 N N . ARG A 1 85 ? 9.383 6.224 -16.931 1.00 95.75 85 ARG A N 1
ATOM 640 C CA . ARG A 1 85 ? 10.725 5.666 -17.098 1.00 95.75 85 ARG A CA 1
ATOM 641 C C . ARG A 1 85 ? 11.091 4.844 -15.872 1.00 95.75 85 ARG A C 1
ATOM 643 O O . ARG A 1 85 ? 10.972 5.337 -14.757 1.00 95.75 85 ARG A O 1
ATOM 650 N N . HIS A 1 86 ? 11.590 3.638 -16.100 1.00 94.12 86 HIS A N 1
ATOM 651 C CA . HIS A 1 86 ? 11.938 2.680 -15.051 1.00 94.12 86 HIS A CA 1
ATOM 652 C C . HIS A 1 86 ? 13.375 2.146 -15.187 1.00 94.12 86 HIS A C 1
ATOM 654 O O . HIS A 1 86 ? 13.719 1.126 -14.598 1.00 94.12 86 HIS A O 1
ATOM 660 N N . ASP A 1 87 ? 14.232 2.851 -15.934 1.00 93.44 87 ASP A N 1
ATOM 661 C CA . ASP A 1 87 ? 15.676 2.584 -16.029 1.00 93.44 87 ASP A CA 1
ATOM 662 C C . ASP A 1 87 ? 16.403 2.811 -14.692 1.00 93.44 87 ASP A C 1
ATOM 664 O O . ASP A 1 87 ? 17.432 2.199 -14.420 1.00 93.44 87 ASP A O 1
ATOM 668 N N . THR A 1 88 ? 15.843 3.671 -13.837 1.00 94.19 88 THR A N 1
ATOM 669 C CA . THR A 1 88 ? 16.242 3.842 -12.436 1.00 94.19 88 THR A CA 1
ATOM 670 C C . THR A 1 88 ? 15.002 4.050 -11.570 1.00 94.19 88 THR A C 1
ATOM 672 O O . THR A 1 88 ? 14.029 4.657 -12.022 1.00 94.19 88 THR A O 1
ATOM 675 N N . VAL A 1 89 ? 15.055 3.637 -10.298 1.00 93.81 89 VAL A N 1
ATOM 676 C CA . VAL A 1 89 ? 13.962 3.864 -9.328 1.00 93.81 89 VAL A CA 1
ATOM 677 C C . VAL A 1 89 ? 13.630 5.356 -9.203 1.00 93.81 89 VAL A C 1
ATOM 679 O O . VAL A 1 89 ? 12.460 5.735 -9.154 1.00 93.81 89 VAL A O 1
ATOM 682 N N . HIS A 1 90 ? 14.657 6.217 -9.230 1.00 94.06 90 HIS A N 1
ATOM 683 C CA . HIS A 1 90 ? 14.493 7.673 -9.185 1.00 94.06 90 HIS A CA 1
ATOM 684 C C . HIS A 1 90 ? 13.641 8.220 -10.330 1.00 94.06 90 HIS A C 1
ATOM 686 O O . HIS A 1 90 ? 12.805 9.103 -10.122 1.00 94.06 90 HIS A O 1
ATOM 692 N N . ASN A 1 91 ? 13.856 7.716 -11.546 1.00 95.75 91 ASN A N 1
ATOM 693 C CA . ASN A 1 91 ? 13.062 8.124 -12.695 1.00 95.75 91 ASN A CA 1
ATOM 694 C C . ASN A 1 91 ? 11.606 7.671 -12.542 1.00 95.75 91 ASN A C 1
ATOM 696 O O . ASN A 1 91 ? 10.718 8.487 -12.803 1.00 95.75 91 ASN A O 1
ATOM 700 N N . THR A 1 92 ? 11.372 6.458 -12.029 1.00 94.75 92 THR A N 1
ATOM 701 C CA . THR A 1 92 ? 10.026 5.908 -11.831 1.00 94.75 92 THR A CA 1
ATOM 702 C C . THR A 1 92 ? 9.183 6.812 -10.944 1.00 94.75 92 THR A C 1
ATOM 704 O O . THR A 1 92 ? 8.176 7.358 -11.396 1.00 94.75 92 THR A O 1
ATOM 707 N N . TYR A 1 93 ? 9.584 7.022 -9.683 1.00 91.75 93 TYR A N 1
ATOM 708 C CA . TYR A 1 93 ? 8.741 7.774 -8.751 1.00 91.75 93 TYR A CA 1
ATOM 709 C C . TYR A 1 93 ? 8.641 9.250 -9.142 1.00 91.75 93 TYR A C 1
ATOM 711 O O . TYR A 1 93 ? 7.617 9.892 -8.907 1.00 91.75 93 TYR A O 1
ATOM 719 N N . ARG A 1 94 ? 9.677 9.806 -9.788 1.00 94.12 94 ARG A N 1
ATOM 720 C CA . ARG A 1 94 ? 9.605 11.156 -10.342 1.00 94.12 94 ARG A CA 1
ATOM 721 C C . ARG A 1 94 ? 8.497 11.262 -11.379 1.00 94.12 94 ARG A C 1
ATOM 723 O O . ARG A 1 94 ? 7.738 12.227 -11.330 1.00 94.12 94 ARG A O 1
ATOM 730 N N . ASP A 1 95 ? 8.460 10.343 -12.333 1.00 95.62 95 A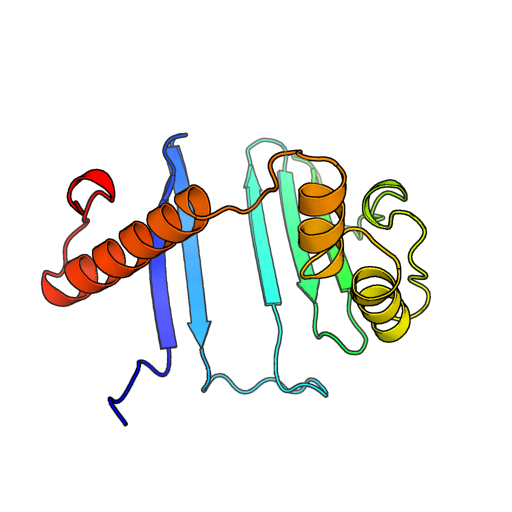SP A N 1
ATOM 731 C CA . ASP A 1 95 ? 7.496 10.391 -13.423 1.00 95.62 95 ASP A CA 1
ATOM 732 C C . ASP A 1 95 ? 6.087 10.111 -12.877 1.00 95.62 95 ASP A C 1
ATOM 734 O O . ASP A 1 95 ? 5.197 10.932 -13.081 1.00 95.62 95 ASP A O 1
ATOM 738 N N . VAL A 1 96 ? 5.906 9.083 -12.040 1.00 94.19 96 VAL A N 1
ATOM 739 C CA . VAL A 1 96 ? 4.620 8.788 -11.376 1.00 94.19 96 VAL A CA 1
ATOM 740 C C . VAL A 1 96 ? 4.048 10.019 -10.660 1.00 94.19 96 VAL A C 1
ATOM 742 O O . VAL A 1 96 ? 2.899 10.390 -10.898 1.00 94.19 96 VAL A O 1
ATOM 745 N N . PHE A 1 97 ? 4.845 10.714 -9.840 1.00 92.06 97 PHE A N 1
ATOM 746 C CA . PHE A 1 97 ? 4.352 11.862 -9.069 1.00 92.06 97 PHE A CA 1
ATOM 747 C C . PHE A 1 97 ? 4.276 13.181 -9.855 1.00 92.06 97 PHE A C 1
ATOM 749 O O . PHE A 1 97 ? 3.633 14.124 -9.391 1.00 92.06 97 PHE A O 1
ATOM 756 N N . ARG A 1 98 ? 4.939 13.303 -11.016 1.00 92.25 98 ARG A N 1
ATOM 757 C CA . ARG A 1 98 ? 4.986 14.565 -11.788 1.00 92.25 98 ARG A CA 1
ATOM 758 C C . ARG A 1 98 ? 4.242 14.528 -13.111 1.00 92.25 98 ARG A C 1
ATOM 760 O O . ARG A 1 98 ? 3.941 15.601 -13.638 1.00 92.25 98 ARG A O 1
ATOM 767 N N . THR A 1 99 ? 3.979 13.360 -13.681 1.00 91.50 99 THR A N 1
ATOM 768 C CA . THR A 1 99 ? 3.379 13.236 -15.017 1.00 91.50 99 THR A CA 1
ATOM 769 C C . THR A 1 99 ? 2.083 12.436 -15.023 1.00 91.50 99 THR A C 1
ATOM 771 O O . THR A 1 99 ? 1.243 12.694 -15.884 1.00 91.50 99 THR A O 1
ATOM 774 N N . GLN A 1 100 ? 1.864 11.546 -14.057 1.00 93.75 100 GLN A N 1
ATOM 775 C CA . GLN A 1 100 ? 0.674 10.696 -14.031 1.00 93.75 100 GLN A CA 1
ATOM 776 C C . GLN A 1 100 ? -0.457 11.282 -13.179 1.00 93.75 100 GLN A C 1
ATOM 778 O O . GLN A 1 100 ? -0.253 12.174 -12.354 1.00 93.75 100 GLN A O 1
ATOM 783 N N . GLU A 1 101 ? -1.671 10.771 -13.390 1.00 92.75 101 GLU A N 1
ATOM 784 C CA . GLU A 1 101 ? -2.873 11.095 -12.611 1.00 92.75 101 GLU A CA 1
ATOM 785 C C . GLU A 1 101 ? -2.826 10.409 -11.238 1.00 92.75 101 GLU A C 1
ATOM 787 O O . GLU A 1 101 ? -3.621 9.524 -10.934 1.00 92.75 101 GLU A O 1
ATOM 792 N N . THR A 1 102 ? -1.870 10.821 -10.404 1.00 91.38 102 THR A N 1
ATOM 793 C CA . THR A 1 102 ? -1.726 10.372 -9.015 1.00 91.38 102 THR A CA 1
ATOM 794 C C . THR A 1 102 ? -1.740 11.565 -8.057 1.00 91.38 102 THR A C 1
ATOM 796 O O . THR A 1 102 ? -1.478 12.710 -8.450 1.00 91.38 102 THR A O 1
ATOM 799 N N . MET A 1 103 ? -2.050 11.307 -6.782 1.00 90.75 103 MET A N 1
ATOM 800 C CA . MET A 1 103 ? -1.988 12.295 -5.697 1.00 90.75 103 MET A CA 1
ATOM 801 C C . MET A 1 103 ? -2.750 13.593 -6.044 1.00 90.75 103 MET A C 1
ATOM 803 O O . MET A 1 103 ? -3.908 13.566 -6.463 1.00 90.75 103 MET A O 1
ATOM 807 N N . THR A 1 104 ? -2.104 14.753 -5.893 1.00 92.62 104 THR A N 1
ATOM 808 C CA . THR A 1 104 ? -2.706 16.070 -6.119 1.00 92.62 104 THR A CA 1
ATOM 809 C C . THR A 1 104 ? -3.200 16.267 -7.550 1.00 92.62 104 THR A C 1
ATOM 811 O O . THR A 1 104 ? -4.220 16.926 -7.741 1.00 92.62 104 THR A O 1
ATOM 814 N N . ARG A 1 105 ? -2.517 15.710 -8.566 1.00 94.31 105 ARG A N 1
ATOM 815 C CA . ARG A 1 105 ? -2.952 15.876 -9.962 1.00 94.31 105 ARG A CA 1
ATOM 816 C C . ARG A 1 105 ? -4.292 15.190 -10.191 1.00 94.31 105 ARG A C 1
ATOM 818 O O . ARG A 1 105 ? -5.209 15.850 -10.666 1.00 94.31 105 ARG A O 1
ATOM 825 N N . GLN A 1 106 ? -4.404 13.923 -9.790 1.00 95.50 106 GLN A N 1
ATOM 826 C CA . GLN A 1 106 ? -5.638 13.145 -9.913 1.00 95.50 106 GLN A CA 1
ATOM 827 C C . GLN A 1 106 ? -6.824 13.881 -9.285 1.00 95.50 106 GLN A C 1
ATOM 829 O O . GLN A 1 106 ? -7.891 13.989 -9.884 1.00 95.50 106 GLN A O 1
ATOM 834 N N . TRP A 1 107 ? -6.610 14.436 -8.089 1.00 95.19 107 TRP A N 1
ATOM 835 C CA . TRP A 1 107 ? -7.623 15.186 -7.358 1.00 95.19 107 TRP A CA 1
ATOM 836 C C . TRP A 1 107 ? -8.067 16.460 -8.095 1.00 95.19 107 TRP A C 1
ATOM 838 O O . TRP A 1 107 ? -9.263 16.674 -8.285 1.00 95.19 107 TRP A O 1
ATOM 848 N N . VAL A 1 108 ? -7.123 17.281 -8.573 1.00 96.44 108 VAL A N 1
ATOM 849 C CA . VAL A 1 108 ? -7.437 18.509 -9.332 1.00 96.44 108 VAL A CA 1
ATOM 850 C C . VAL A 1 108 ? -8.139 18.184 -10.652 1.00 96.44 108 VAL A C 1
ATOM 852 O O . VAL A 1 108 ? -9.122 18.838 -11.004 1.00 96.44 108 VAL A O 1
ATOM 855 N N . SER A 1 109 ? -7.669 17.163 -11.368 1.00 96.69 109 SER A N 1
ATOM 856 C CA . SER A 1 109 ? -8.281 16.689 -12.609 1.00 96.69 109 SER A CA 1
ATOM 857 C C . SER A 1 109 ? -9.723 16.223 -12.396 1.00 96.69 109 SER A C 1
ATOM 859 O O . SER A 1 109 ? -10.605 16.605 -13.165 1.00 96.69 109 SER A O 1
ATOM 861 N N . ALA A 1 110 ? -9.979 15.443 -11.342 1.00 97.06 110 ALA A N 1
ATOM 862 C CA . ALA A 1 110 ? -11.316 14.964 -10.998 1.00 97.06 110 ALA A CA 1
ATOM 863 C C . ALA A 1 110 ? -12.272 16.125 -10.676 1.00 97.06 110 ALA A C 1
ATOM 865 O O . ALA A 1 110 ? -13.385 16.167 -11.198 1.00 97.06 110 ALA A O 1
ATOM 866 N N . ILE A 1 111 ? -11.812 17.132 -9.917 1.00 97.38 111 ILE A N 1
ATOM 867 C CA . ILE A 1 111 ? -12.586 18.359 -9.657 1.00 97.38 111 ILE A CA 1
ATOM 868 C C . ILE A 1 111 ? -12.939 19.071 -10.963 1.00 97.38 111 ILE A C 1
ATOM 870 O O . ILE A 1 111 ? -14.096 19.427 -11.175 1.00 97.38 111 ILE A O 1
ATOM 874 N N . ALA A 1 112 ? -11.956 19.270 -11.844 1.00 98.12 112 ALA A N 1
ATOM 875 C CA . ALA A 1 112 ? -12.163 19.973 -13.106 1.00 98.12 112 ALA A CA 1
ATOM 876 C C . ALA A 1 112 ? -13.169 19.259 -14.027 1.00 98.12 112 ALA A C 1
ATOM 878 O O . ALA A 1 112 ? -13.871 19.921 -14.790 1.00 98.12 112 ALA A O 1
ATOM 879 N N . ARG A 1 113 ? -13.249 17.925 -13.952 1.00 98.00 113 ARG A N 1
ATOM 880 C CA . ARG A 1 113 ? -14.180 17.099 -14.739 1.00 98.00 113 ARG A CA 1
ATOM 881 C C . ARG A 1 113 ? -15.520 16.845 -14.045 1.00 98.00 113 ARG A C 1
ATOM 883 O O . ARG A 1 113 ? -16.442 16.358 -14.690 1.00 98.00 113 ARG A O 1
ATOM 890 N N . GLY A 1 114 ? -15.652 17.178 -12.761 1.00 97.44 114 GLY A N 1
ATOM 891 C CA . GLY A 1 114 ? -16.828 16.819 -11.965 1.00 97.44 114 GLY A CA 1
ATOM 892 C C . GLY A 1 114 ? -16.951 15.309 -11.731 1.00 97.44 114 GLY A C 1
ATOM 893 O O . GLY A 1 114 ? -18.061 14.789 -11.641 1.00 97.44 114 GLY A O 1
ATOM 894 N N . GLU A 1 115 ? -15.823 14.605 -11.659 1.00 97.56 115 GLU A N 1
ATOM 895 C CA . GLU A 1 115 ? -15.754 13.151 -11.499 1.00 97.56 115 GLU A CA 1
ATOM 896 C C . GLU A 1 115 ? -15.379 12.767 -10.057 1.00 97.56 115 GLU A C 1
ATOM 898 O O . GLU A 1 115 ? -14.649 13.503 -9.385 1.00 97.56 115 GLU A O 1
ATOM 903 N N . PRO A 1 116 ? -15.845 11.611 -9.549 1.00 95.62 116 PRO A N 1
ATOM 904 C CA . PRO A 1 116 ? -15.349 11.072 -8.290 1.00 95.62 116 PRO A CA 1
ATOM 905 C C . PRO A 1 116 ? -13.883 10.634 -8.423 1.00 95.62 116 PRO A C 1
ATOM 907 O O . PRO A 1 116 ? -13.444 10.181 -9.478 1.00 95.62 116 PRO A O 1
ATOM 910 N N . VAL A 1 117 ? -13.133 10.711 -7.323 1.00 95.12 117 VAL A N 1
ATOM 911 C CA . VAL A 1 117 ? -11.744 10.233 -7.234 1.00 95.12 117 VAL A CA 1
ATOM 912 C C . VAL A 1 117 ? -11.635 9.087 -6.230 1.00 95.12 117 VAL A C 1
ATOM 914 O O . VAL A 1 117 ? -12.480 8.939 -5.345 1.00 95.12 117 VAL A O 1
ATOM 917 N N . ARG A 1 118 ? -10.604 8.253 -6.381 1.00 93.94 118 ARG A N 1
ATOM 918 C CA . ARG A 1 118 ? -10.220 7.220 -5.415 1.00 93.94 118 ARG A CA 1
ATOM 919 C C . ARG A 1 118 ? -8.702 7.255 -5.181 1.00 93.94 118 ARG A C 1
ATOM 921 O O . ARG A 1 118 ? -7.979 7.405 -6.169 1.00 93.94 118 ARG A O 1
ATOM 928 N N . PRO A 1 119 ? -8.227 7.077 -3.932 1.00 94.12 119 PRO A N 1
ATOM 929 C CA . PRO A 1 119 ? -9.031 6.925 -2.711 1.00 94.12 119 PRO A CA 1
ATOM 930 C C . PRO A 1 119 ? -9.787 8.215 -2.328 1.00 94.12 119 PRO A C 1
ATOM 932 O O . PRO A 1 119 ? -9.346 9.314 -2.663 1.00 94.12 119 PRO A O 1
ATOM 935 N N . ASP A 1 120 ? -10.937 8.085 -1.663 1.00 95.12 120 ASP A N 1
ATOM 936 C CA . ASP A 1 120 ? -11.753 9.199 -1.156 1.00 95.12 120 ASP A CA 1
ATOM 937 C C . ASP A 1 120 ? -11.858 9.221 0.384 1.00 95.12 120 ASP A C 1
ATOM 939 O O . ASP A 1 120 ? -11.141 8.522 1.103 1.00 95.12 120 ASP A O 1
ATOM 943 N N . PHE A 1 121 ? -12.747 10.062 0.922 1.00 96.00 121 PHE A N 1
ATOM 944 C CA . PHE A 1 121 ? -12.967 10.145 2.368 1.00 96.00 121 PHE A CA 1
ATOM 945 C C . PHE A 1 121 ? -13.602 8.890 2.973 1.00 96.00 121 PHE A C 1
ATOM 947 O O . PHE A 1 121 ? -13.361 8.625 4.148 1.00 96.00 121 PHE A O 1
ATOM 954 N N . ALA A 1 122 ? -14.373 8.106 2.218 1.00 96.50 122 ALA A N 1
ATOM 955 C CA . ALA A 1 122 ? -14.909 6.840 2.709 1.00 96.50 122 ALA A CA 1
ATOM 956 C C .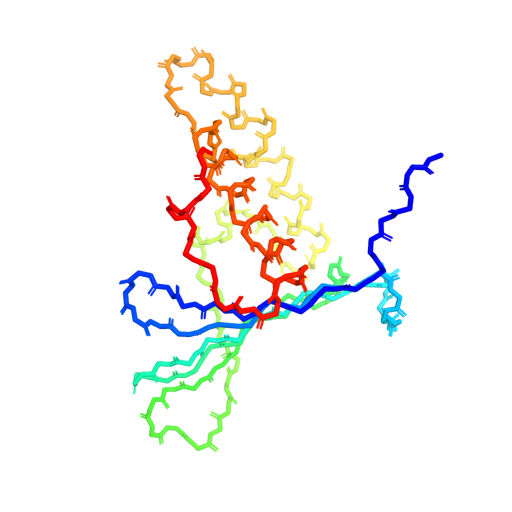 ALA A 1 122 ? -13.798 5.785 2.836 1.00 96.50 122 ALA A C 1
ATOM 958 O O . ALA A 1 122 ? -13.776 5.033 3.817 1.00 96.50 122 ALA A O 1
ATOM 959 N N . ASP A 1 123 ? -12.835 5.777 1.908 1.00 96.44 123 ASP A N 1
ATOM 960 C CA . ASP A 1 123 ? -11.631 4.945 2.021 1.00 96.44 123 ASP A CA 1
ATOM 961 C C . ASP A 1 123 ? -10.803 5.356 3.251 1.00 96.44 123 ASP A C 1
ATOM 963 O O . ASP A 1 123 ? -10.442 4.516 4.079 1.00 96.44 123 ASP A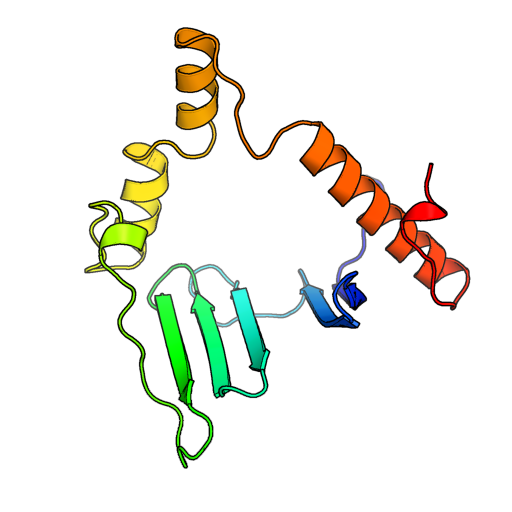 O 1
ATOM 967 N N . GLY A 1 124 ? -10.586 6.663 3.439 1.00 96.19 124 GLY A N 1
ATOM 968 C CA . GLY A 1 124 ? -9.894 7.205 4.613 1.00 96.19 124 GLY A CA 1
ATOM 969 C C . GLY A 1 124 ? -10.592 6.875 5.939 1.00 96.19 124 GLY A C 1
ATOM 970 O O . GLY A 1 124 ? -9.943 6.431 6.886 1.00 96.19 124 GLY A O 1
ATOM 971 N N . ALA A 1 125 ? -11.919 7.017 6.006 1.00 96.81 125 ALA A N 1
ATOM 972 C CA . ALA A 1 125 ? -12.710 6.646 7.181 1.00 96.81 125 ALA A CA 1
ATOM 973 C C . ALA A 1 125 ? -12.639 5.137 7.469 1.00 96.81 125 ALA A C 1
ATOM 975 O O . ALA A 1 125 ? -12.602 4.717 8.624 1.00 96.81 125 ALA A O 1
ATOM 976 N N . THR A 1 126 ? -12.571 4.306 6.429 1.00 96.38 126 THR A N 1
ATOM 977 C CA . THR A 1 126 ? -12.390 2.858 6.587 1.00 96.38 126 THR A CA 1
ATOM 978 C C . THR A 1 126 ? -11.017 2.526 7.165 1.00 96.38 126 THR A C 1
ATOM 980 O O . THR A 1 126 ? -10.940 1.742 8.110 1.00 96.38 126 THR A O 1
ATOM 983 N N . ILE A 1 127 ? -9.948 3.171 6.689 1.00 96.62 127 ILE A N 1
ATOM 984 C CA . ILE A 1 127 ? -8.604 3.020 7.269 1.00 96.62 127 ILE A CA 1
ATOM 985 C C . ILE A 1 127 ? -8.593 3.472 8.735 1.00 96.62 127 ILE A C 1
ATOM 987 O O . ILE A 1 127 ? -8.026 2.782 9.580 1.00 96.62 127 ILE A O 1
ATOM 991 N N . GLN A 1 128 ? -9.260 4.581 9.066 1.00 97.31 128 GLN A N 1
ATOM 992 C CA . GLN A 1 128 ? -9.348 5.063 10.446 1.00 97.31 128 GLN A CA 1
ATOM 993 C C . GLN A 1 128 ? -10.000 4.026 11.373 1.00 97.31 128 GLN A C 1
ATOM 995 O O . GLN A 1 128 ? -9.455 3.736 12.438 1.00 97.31 128 GLN A O 1
ATOM 1000 N N . ARG A 1 129 ? -11.090 3.381 10.934 1.00 97.69 129 ARG A N 1
ATOM 1001 C CA . ARG A 1 129 ? -11.728 2.293 11.694 1.00 97.69 129 ARG A CA 1
ATOM 1002 C C . ARG A 1 129 ? -10.804 1.091 11.896 1.00 97.69 129 ARG A C 1
ATOM 1004 O O . ARG A 1 129 ? -10.778 0.526 12.986 1.00 97.69 129 ARG A O 1
ATOM 1011 N N . VAL A 1 130 ? -9.997 0.726 10.896 1.00 97.31 130 VAL A N 1
ATOM 1012 C CA . VAL A 1 130 ? -8.979 -0.335 11.038 1.00 97.31 130 VAL A CA 1
ATOM 1013 C C . VAL A 1 130 ? -7.930 0.044 12.089 1.00 97.31 130 VAL A C 1
ATOM 1015 O O . VAL A 1 130 ? -7.594 -0.773 12.946 1.00 97.31 130 VAL A O 1
ATOM 1018 N N . MET A 1 131 ? -7.442 1.288 12.069 1.00 97.06 131 MET A N 1
ATOM 1019 C CA . MET A 1 131 ? -6.466 1.774 13.051 1.00 97.06 131 MET A CA 1
ATOM 1020 C C . MET A 1 131 ? -7.036 1.779 14.473 1.00 97.06 131 MET A C 1
ATOM 1022 O O . MET A 1 131 ? -6.346 1.398 15.420 1.00 97.06 131 MET A O 1
ATOM 1026 N N . ASP A 1 132 ? -8.295 2.177 14.640 1.00 97.69 132 ASP A N 1
ATOM 1027 C CA . ASP A 1 132 ? -8.945 2.209 15.950 1.00 97.69 132 ASP A CA 1
ATOM 1028 C C . ASP A 1 132 ? -9.285 0.800 16.460 1.00 97.69 132 ASP A C 1
ATOM 1030 O O . ASP A 1 132 ? -9.091 0.519 17.646 1.00 97.69 132 ASP A O 1
ATOM 1034 N N . ALA A 1 133 ? -9.650 -0.130 15.570 1.00 98.25 133 ALA A N 1
ATOM 1035 C CA . ALA A 1 133 ? -9.775 -1.550 15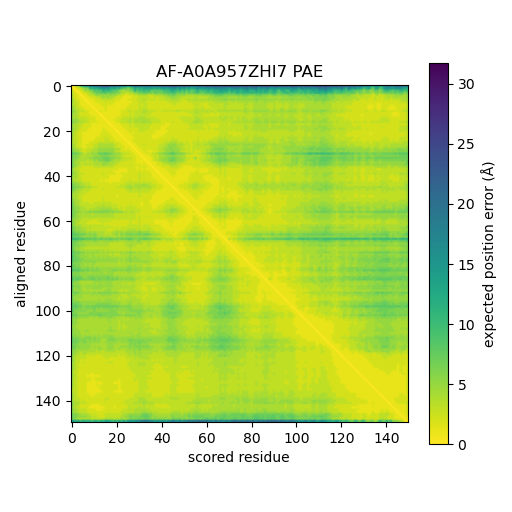.899 1.00 98.2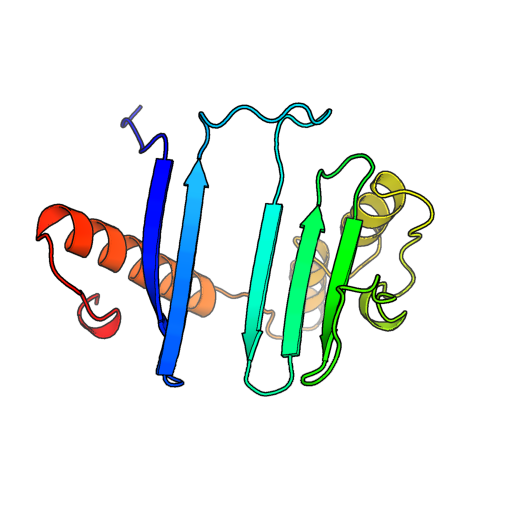5 133 ALA A CA 1
ATOM 1036 C C . ALA A 1 133 ? -8.441 -2.143 16.378 1.00 98.25 133 ALA A C 1
ATOM 1038 O O . ALA A 1 133 ? -8.414 -2.870 17.372 1.00 98.25 133 ALA A O 1
ATOM 1039 N N . ALA A 1 134 ? -7.322 -1.801 15.729 1.00 97.56 134 ALA A N 1
ATOM 1040 C CA . ALA A 1 134 ? -5.993 -2.263 16.133 1.00 97.56 134 ALA A CA 1
ATOM 1041 C C . ALA A 1 134 ? -5.598 -1.738 17.526 1.00 97.56 134 ALA A C 1
ATOM 1043 O O . ALA A 1 134 ? -5.113 -2.503 18.363 1.00 97.56 134 ALA A O 1
ATOM 1044 N N . LYS A 1 135 ? -5.875 -0.460 17.823 1.00 96.44 135 LYS A N 1
ATOM 1045 C CA . LYS A 1 135 ? -5.651 0.125 19.158 1.00 96.44 135 LYS A CA 1
ATOM 1046 C C . LYS A 1 135 ? -6.520 -0.534 20.227 1.00 96.44 135 LYS A C 1
ATOM 1048 O O . LYS A 1 135 ? -6.022 -0.860 21.306 1.00 96.44 135 LYS A O 1
ATOM 1053 N N . LEU A 1 136 ? -7.804 -0.761 19.935 1.00 97.94 136 LEU A N 1
ATOM 1054 C CA . LEU A 1 136 ? -8.709 -1.444 20.859 1.00 97.94 136 LEU A CA 1
ATOM 1055 C C . LEU A 1 136 ? -8.262 -2.891 21.099 1.00 97.94 136 LEU A C 1
ATOM 1057 O O . LEU A 1 136 ? -8.247 -3.344 22.244 1.00 97.94 136 LEU A O 1
ATOM 1061 N N . SER A 1 137 ? -7.847 -3.593 20.043 1.00 98.44 137 SER A N 1
ATOM 1062 C CA . SER A 1 137 ? -7.276 -4.941 20.110 1.00 98.44 137 SER A CA 1
ATOM 1063 C C . SER A 1 137 ? -6.046 -4.975 21.016 1.00 98.44 137 SER A C 1
ATOM 1065 O O . SER A 1 137 ? -5.993 -5.786 21.941 1.00 98.44 137 SER A O 1
ATOM 1067 N N . HIS A 1 138 ? -5.111 -4.033 20.852 1.00 97.31 138 HIS A N 1
ATOM 1068 C CA . HIS A 1 138 ? -3.942 -3.909 21.724 1.00 97.31 138 HIS A CA 1
ATOM 1069 C C . HIS A 1 138 ? -4.332 -3.686 23.195 1.00 97.31 138 HIS A C 1
ATOM 1071 O O . HIS A 1 138 ? -3.856 -4.400 24.082 1.00 97.31 138 HIS A O 1
ATOM 1077 N N . ALA A 1 139 ? -5.240 -2.742 23.459 1.00 97.19 139 ALA A N 1
ATOM 1078 C CA . ALA A 1 139 ? -5.671 -2.399 24.813 1.00 97.19 139 ALA A CA 1
ATOM 1079 C C . ALA A 1 139 ? -6.421 -3.544 25.517 1.00 97.19 139 ALA A C 1
ATOM 1081 O O . ALA A 1 139 ? -6.300 -3.717 26.730 1.00 97.19 139 ALA A O 1
ATOM 1082 N N . THR A 1 140 ? -7.193 -4.332 24.764 1.00 98.19 140 THR A N 1
ATOM 1083 C CA . THR A 1 140 ? -8.074 -5.384 25.306 1.00 98.19 140 THR A CA 1
ATOM 1084 C C . THR A 1 140 ? -7.532 -6.802 25.134 1.00 98.19 140 THR A C 1
ATOM 1086 O O . THR A 1 140 ? -8.099 -7.739 25.692 1.00 98.19 140 THR A O 1
ATOM 1089 N N . ARG A 1 141 ? -6.418 -6.966 24.411 1.00 97.81 141 ARG A N 1
ATOM 1090 C CA . ARG A 1 141 ? -5.741 -8.243 24.129 1.00 97.81 141 ARG A CA 1
ATOM 1091 C C . ARG A 1 141 ? -6.662 -9.300 23.515 1.00 97.81 141 ARG A C 1
ATOM 1093 O O . ARG A 1 141 ? -6.605 -10.473 23.883 1.00 97.81 141 ARG A O 1
ATOM 1100 N N . ARG A 1 142 ? -7.512 -8.890 22.575 1.00 98.19 142 ARG A N 1
ATOM 1101 C CA . ARG A 1 142 ? -8.417 -9.784 21.840 1.00 98.19 142 ARG A CA 1
ATOM 1102 C C . ARG A 1 142 ? -8.541 -9.370 20.382 1.00 98.19 142 ARG A C 1
ATOM 1104 O O . ARG A 1 142 ? -8.262 -8.231 20.030 1.00 98.19 142 ARG A O 1
ATOM 1111 N N . TRP A 1 143 ? -9.059 -10.278 19.563 1.00 98.25 143 TRP A N 1
ATOM 1112 C CA . TRP A 1 143 ? -9.552 -9.925 18.236 1.00 98.25 143 TRP A CA 1
ATOM 1113 C C . TRP A 1 143 ? -10.704 -8.919 18.344 1.00 98.25 143 TRP A C 1
ATOM 1115 O O . TRP A 1 143 ? -11.584 -9.059 19.200 1.00 98.25 143 TRP A O 1
ATOM 1125 N N . VAL A 1 144 ? -10.671 -7.910 17.476 1.00 98.50 144 VAL A N 1
ATOM 1126 C CA . VAL A 1 144 ? -11.688 -6.862 17.343 1.00 98.50 144 VAL A CA 1
ATOM 1127 C C . VAL A 1 144 ? -12.111 -6.833 15.884 1.00 98.50 144 VAL A C 1
ATOM 1129 O O . VAL A 1 144 ? -11.262 -6.678 15.004 1.00 98.50 144 VAL A O 1
ATOM 1132 N N . ALA A 1 145 ? -13.404 -7.006 15.623 1.00 97.88 145 ALA A N 1
ATOM 1133 C CA . ALA A 1 145 ? -13.934 -6.813 14.283 1.00 97.88 145 ALA A CA 1
ATOM 1134 C C . ALA A 1 145 ? -13.987 -5.313 13.967 1.00 97.88 145 ALA A C 1
ATOM 1136 O O . ALA A 1 145 ? -14.359 -4.505 14.814 1.00 97.88 145 ALA A O 1
ATOM 1137 N N . VAL A 1 146 ? -13.639 -4.933 12.736 1.00 97.00 146 VAL A N 1
ATOM 1138 C CA . VAL A 1 146 ? -13.655 -3.520 12.312 1.00 97.00 146 VAL A CA 1
ATOM 1139 C C . VAL A 1 146 ? -15.065 -2.923 12.412 1.00 97.00 146 VAL A C 1
ATOM 1141 O O . VAL A 1 146 ? -15.200 -1.747 12.722 1.00 97.00 146 VAL A O 1
ATOM 1144 N N . ASP A 1 147 ? -16.107 -3.741 12.250 1.00 94.81 147 ASP A N 1
ATOM 1145 C CA . ASP A 1 147 ? -17.512 -3.332 12.395 1.00 94.81 147 ASP A CA 1
ATOM 1146 C C . ASP A 1 147 ? -17.926 -3.032 13.851 1.00 94.81 147 ASP A C 1
ATOM 1148 O O . ASP A 1 147 ? -18.994 -2.468 14.079 1.00 94.81 147 ASP A O 1
ATOM 1152 N N . GLU A 1 148 ? -17.098 -3.375 14.849 1.00 95.88 148 GLU A N 1
ATOM 1153 C CA . GLU A 1 148 ? -17.281 -2.904 16.233 1.00 95.88 148 GLU A CA 1
ATOM 1154 C C . GLU A 1 148 ? -16.912 -1.418 16.385 1.00 95.88 148 GLU A C 1
ATOM 1156 O O . GLU A 1 148 ? -17.268 -0.794 17.388 1.00 95.88 148 GLU A O 1
ATOM 1161 N N . ILE A 1 149 ? -16.183 -0.853 15.415 1.00 96.25 149 ILE A N 1
ATOM 1162 C CA . ILE A 1 149 ? -15.784 0.552 15.395 1.00 96.25 149 ILE A CA 1
ATOM 1163 C C . ILE A 1 149 ? -16.819 1.350 14.599 1.00 96.25 149 ILE A C 1
ATOM 1165 O O . ILE A 1 149 ? -17.037 1.096 13.411 1.00 96.25 149 ILE A O 1
ATOM 1169 N N . GLY A 1 150 ? -17.462 2.294 15.294 1.00 83.19 150 GLY A N 1
ATOM 1170 C CA . GLY A 1 150 ? -18.488 3.187 14.741 1.00 83.19 150 GLY A CA 1
ATOM 1171 C C . GLY A 1 150 ? -17.983 4.188 13.711 1.00 83.19 150 GLY A C 1
ATOM 1172 O O . GLY A 1 150 ? -16.751 4.341 13.551 1.00 83.19 150 GLY A O 1
#

Solvent-accessible surface area (backbone atoms only — not comparable to full-atom values): 9098 Å² total; per-residue (Å²): 132,83,87,74,82,58,59,49,78,46,78,47,74,45,95,87,71,50,75,49,75,49,77,51,59,81,74,64,85,44,93,42,96,69,46,42,72,51,74,47,80,45,80,56,90,69,25,39,43,37,37,42,35,34,76,58,80,46,78,47,41,33,30,30,51,64,88,57,93,58,77,40,84,45,85,79,58,67,76,79,47,66,82,36,50,71,93,40,42,58,46,27,59,49,32,44,72,72,73,42,80,37,73,72,52,33,52,54,54,20,60,76,69,75,45,90,64,81,86,42,70,69,54,52,52,51,52,50,26,48,54,51,25,52,52,49,19,64,77,67,74,45,93,55,60,49,84,78,45,129

Mean predicted aligned error: 3.74 Å